Protein AF-A0A0U5GDC6-F1 (afdb_monomer_lite)

Foldseek 3Di:
DDDQDLQQKWFWAQDAQDPPGPDRTDIDTPVLQVVQLVPDDFQDPLQDDPQQQAPQHWDDPPVCQQVDPTKTKDLSHRFPRVQADSNRWGWDADPNDIHTDDSGFKIFIAHRVSHTSFMWGADPPGSPDIDTTDIDGNDPDD

Radius of gyration: 15.76 Å; chains: 1; bounding box: 36×42×48 Å

Sequence (142 aa):
MCFSDPSQKAYKINRGRDDDDPSPYHLRTRSSIQRHMDRSPAPTAESRKKNNKRYPKRYNDTEQLFKEPSLYEYPTKSWPYDQQNTKGKAFMTVNGQRVQVNPEFTRTVTDRNKNVKGVIYHPSGNPSKFVRAKEVNRGRRP

Structure (mmCIF, N/CA/C/O backbone):
data_AF-A0A0U5GDC6-F1
#
_entry.id   AF-A0A0U5GDC6-F1
#
loop_
_atom_site.group_PDB
_atom_site.id
_atom_site.type_symbol
_atom_site.label_atom_id
_atom_site.label_alt_id
_atom_site.label_comp_id
_atom_site.label_asym_id
_atom_site.label_entity_id
_atom_site.label_seq_id
_atom_site.pdbx_PDB_ins_code
_atom_site.Cartn_x
_atom_site.Cartn_y
_atom_site.Cartn_z
_atom_site.occupancy
_atom_site.B_iso_or_equiv
_atom_site.auth_seq_id
_atom_site.auth_comp_id
_atom_site.auth_asym_id
_atom_site.auth_atom_id
_atom_site.pdbx_PDB_model_num
ATOM 1 N N . MET A 1 1 ? -17.269 6.377 -28.465 1.00 38.31 1 MET A N 1
ATOM 2 C CA . MET A 1 1 ? -16.649 6.652 -27.149 1.00 38.31 1 MET A CA 1
ATOM 3 C C . MET A 1 1 ? -15.870 5.415 -26.726 1.00 38.31 1 MET A C 1
ATOM 5 O O . MET A 1 1 ? -16.482 4.384 -26.484 1.00 38.31 1 MET A O 1
ATOM 9 N N . CYS A 1 2 ? -14.536 5.463 -26.728 1.00 42.66 2 CYS A N 1
ATOM 10 C CA . CYS A 1 2 ? -13.715 4.329 -26.299 1.00 42.66 2 CYS A CA 1
ATOM 11 C C . CYS A 1 2 ? -13.658 4.314 -24.770 1.00 42.66 2 CYS A C 1
ATOM 13 O O . CYS A 1 2 ? -12.935 5.104 -24.169 1.00 42.66 2 CYS A O 1
ATOM 15 N N . PHE A 1 3 ? -14.445 3.444 -24.140 1.00 44.88 3 PHE A N 1
ATOM 16 C CA . PHE A 1 3 ? -14.318 3.174 -22.714 1.00 44.88 3 PHE A CA 1
ATOM 17 C C . PHE A 1 3 ? -12.974 2.481 -22.486 1.00 44.88 3 PHE A C 1
ATOM 19 O O . PHE A 1 3 ? -12.781 1.335 -22.889 1.00 44.88 3 PHE A O 1
ATOM 26 N N . SER A 1 4 ? -12.019 3.197 -21.896 1.00 54.38 4 SER A N 1
ATOM 27 C CA . SER A 1 4 ? -10.753 2.621 -21.452 1.00 54.38 4 SER A CA 1
ATOM 28 C C . SER A 1 4 ? -11.061 1.503 -20.462 1.00 54.38 4 SER A C 1
ATOM 30 O O . SER A 1 4 ? -11.480 1.779 -19.338 1.00 54.38 4 SER A O 1
A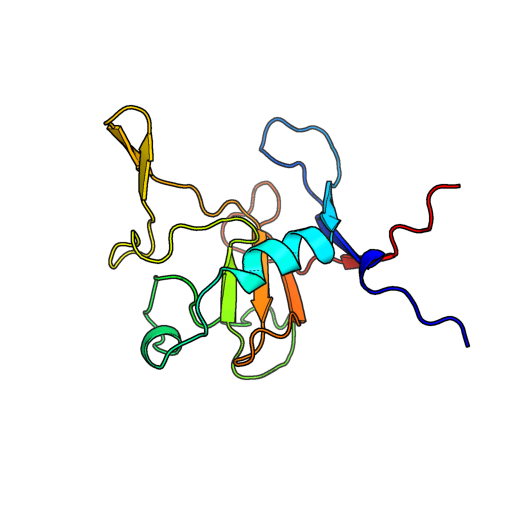TOM 32 N N . ASP A 1 5 ? -10.888 0.251 -20.883 1.00 59.31 5 ASP A N 1
ATOM 33 C CA . ASP A 1 5 ? -11.081 -0.905 -20.015 1.00 59.31 5 ASP A CA 1
ATOM 34 C C . ASP A 1 5 ? -10.175 -0.739 -18.776 1.00 59.31 5 ASP A C 1
ATOM 36 O O . ASP A 1 5 ? -8.948 -0.663 -18.921 1.00 59.31 5 ASP A O 1
ATOM 40 N N . PRO A 1 6 ? -10.730 -0.645 -17.550 1.00 58.25 6 PRO A N 1
ATOM 41 C CA . PRO A 1 6 ? -9.938 -0.466 -16.336 1.00 58.25 6 PRO A CA 1
ATOM 42 C C . PRO A 1 6 ? -8.932 -1.605 -16.105 1.00 58.25 6 PRO A C 1
ATOM 44 O O . PRO A 1 6 ? -7.968 -1.413 -15.357 1.00 58.25 6 PRO A O 1
ATOM 47 N N . SER A 1 7 ? -9.086 -2.755 -16.777 1.00 61.12 7 SER A N 1
ATOM 48 C CA . SER A 1 7 ? -8.094 -3.835 -16.814 1.00 61.12 7 SER A CA 1
ATOM 49 C C . SER A 1 7 ? -6.762 -3.420 -17.462 1.00 61.12 7 SER A C 1
ATOM 51 O O . SER A 1 7 ? -5.713 -3.983 -17.133 1.00 61.12 7 SER A O 1
ATOM 53 N N . GLN A 1 8 ? -6.776 -2.400 -18.328 1.00 72.50 8 GLN A N 1
ATOM 54 C CA . GLN A 1 8 ? -5.604 -1.897 -19.048 1.00 72.50 8 GLN A CA 1
ATOM 55 C C . GLN A 1 8 ? -4.780 -0.895 -18.238 1.00 72.50 8 GLN A C 1
ATOM 57 O O . GLN A 1 8 ? -3.672 -0.549 -18.648 1.00 72.50 8 GLN A O 1
ATOM 62 N N . LYS A 1 9 ? -5.272 -0.443 -17.081 1.00 86.62 9 LYS A N 1
ATOM 63 C CA . LYS A 1 9 ? -4.520 0.459 -16.208 1.00 86.62 9 LYS A CA 1
ATOM 64 C C . LYS A 1 9 ? -3.431 -0.298 -15.454 1.00 86.62 9 LYS A C 1
ATOM 66 O O . LYS A 1 9 ? -3.646 -1.390 -14.919 1.00 86.62 9 LYS A O 1
ATOM 71 N N . ALA A 1 10 ? -2.254 0.301 -15.368 1.00 92.69 10 ALA A N 1
ATOM 72 C CA . ALA A 1 10 ? -1.145 -0.180 -14.563 1.00 92.69 10 ALA A CA 1
ATOM 73 C C . ALA A 1 10 ? -0.438 0.986 -13.869 1.00 92.69 10 ALA A C 1
ATOM 75 O O . ALA A 1 10 ? -0.575 2.143 -14.252 1.00 92.69 10 ALA A O 1
ATOM 76 N N . TYR A 1 11 ? 0.340 0.664 -12.847 1.00 94.38 11 TYR A N 1
ATOM 77 C CA . TYR A 1 11 ? 1.172 1.607 -12.119 1.00 94.38 11 TYR A CA 1
ATOM 78 C C . TYR A 1 11 ? 2.631 1.267 -12.397 1.00 94.38 11 TYR A C 1
ATOM 80 O O . TYR A 1 11 ? 3.084 0.160 -12.091 1.00 94.38 11 TYR A O 1
ATOM 88 N N . LYS A 1 12 ? 3.347 2.211 -13.011 1.00 94.38 12 LYS A N 1
ATOM 89 C CA . LYS A 1 12 ? 4.780 2.119 -13.279 1.00 94.38 12 LYS A CA 1
ATOM 90 C C . LYS A 1 12 ? 5.554 2.532 -12.036 1.00 94.38 12 LYS A C 1
ATOM 92 O O . LYS A 1 12 ? 5.456 3.675 -11.584 1.00 94.38 12 LYS A O 1
ATOM 97 N N . ILE A 1 13 ? 6.328 1.593 -11.514 1.00 93.94 13 ILE A N 1
ATOM 98 C CA . ILE A 1 13 ? 7.177 1.766 -10.342 1.00 93.94 13 ILE A CA 1
ATOM 99 C C . ILE A 1 13 ? 8.616 1.840 -10.838 1.00 93.94 13 ILE A C 1
ATOM 101 O O . ILE A 1 13 ? 9.127 0.853 -11.358 1.00 93.94 13 ILE A O 1
ATOM 105 N N . ASN A 1 14 ? 9.252 3.009 -10.716 1.00 92.44 14 ASN A N 1
ATOM 106 C CA . ASN A 1 14 ? 10.601 3.250 -11.243 1.00 92.44 14 ASN A CA 1
ATOM 107 C C . ASN A 1 14 ? 11.674 2.712 -10.277 1.00 92.44 14 ASN A C 1
ATOM 109 O O . ASN A 1 14 ? 12.397 3.485 -9.651 1.00 92.44 14 ASN A O 1
ATOM 113 N N . ARG A 1 15 ? 11.679 1.390 -10.087 1.00 90.75 15 ARG A N 1
ATOM 114 C CA . ARG A 1 15 ? 12.759 0.581 -9.504 1.00 90.75 15 ARG A CA 1
ATOM 115 C C . ARG A 1 15 ? 12.548 -0.897 -9.850 1.00 90.75 15 ARG A C 1
ATOM 117 O O . ARG A 1 15 ? 11.411 -1.294 -10.150 1.00 90.75 15 ARG A O 1
ATOM 124 N N . GLY A 1 16 ? 13.612 -1.687 -9.734 1.00 85.00 16 GLY A N 1
ATOM 125 C CA . GLY A 1 16 ? 13.556 -3.148 -9.750 1.00 85.00 16 GLY A CA 1
ATOM 126 C C . GLY A 1 16 ? 12.637 -3.709 -8.659 1.00 85.00 16 GLY A C 1
ATOM 127 O O . GLY A 1 16 ? 12.234 -3.000 -7.721 1.00 85.00 16 GLY A O 1
ATOM 128 N N . ARG A 1 17 ? 12.234 -4.973 -8.815 1.00 83.38 17 ARG A N 1
ATOM 129 C CA . ARG A 1 17 ? 11.367 -5.690 -7.861 1.00 83.38 17 ARG A CA 1
ATOM 130 C C . ARG A 1 17 ? 12.039 -5.961 -6.522 1.00 83.38 17 ARG A C 1
ATOM 132 O O . ARG A 1 17 ? 11.347 -6.086 -5.519 1.00 83.38 17 ARG A O 1
ATOM 139 N N . ASP A 1 18 ? 13.350 -6.028 -6.511 1.00 83.44 18 ASP A N 1
ATOM 140 C CA . ASP A 1 18 ? 14.194 -6.192 -5.339 1.00 83.44 18 ASP A CA 1
ATOM 141 C C . ASP A 1 18 ? 15.506 -5.443 -5.602 1.00 83.44 18 ASP A C 1
ATOM 143 O O . ASP A 1 18 ? 15.563 -4.601 -6.505 1.00 83.44 18 ASP A O 1
ATOM 147 N N . ASP A 1 19 ? 16.498 -5.650 -4.745 1.00 77.88 19 ASP A N 1
ATOM 148 C CA . ASP A 1 19 ? 17.780 -4.960 -4.849 1.00 77.88 19 ASP A CA 1
ATOM 149 C C . ASP A 1 19 ? 18.698 -5.602 -5.915 1.00 77.88 19 ASP A C 1
ATOM 151 O O . ASP A 1 19 ? 19.647 -4.952 -6.349 1.00 77.88 19 ASP A O 1
ATOM 155 N N . ASP A 1 20 ? 18.369 -6.813 -6.393 1.00 83.38 20 ASP A N 1
ATOM 156 C CA . ASP A 1 20 ? 19.129 -7.569 -7.400 1.00 83.38 20 ASP A CA 1
ATOM 157 C C . ASP A 1 20 ? 18.530 -7.460 -8.821 1.00 83.38 20 ASP A C 1
ATOM 159 O O . ASP A 1 20 ? 19.209 -7.741 -9.809 1.00 83.38 20 ASP A O 1
ATOM 163 N N . ASP A 1 21 ? 17.263 -7.050 -8.961 1.00 83.88 21 ASP A N 1
ATOM 164 C CA . ASP A 1 21 ? 16.587 -6.853 -10.248 1.00 83.88 21 ASP A CA 1
ATOM 165 C C . ASP A 1 21 ? 17.113 -5.594 -10.974 1.00 83.88 21 ASP A C 1
ATOM 167 O O . ASP A 1 21 ? 16.800 -4.468 -10.563 1.00 83.88 21 ASP A O 1
ATOM 171 N N . PRO A 1 22 ? 17.834 -5.742 -12.107 1.00 84.94 22 PRO A N 1
ATOM 172 C CA . PRO A 1 22 ? 18.425 -4.617 -12.831 1.00 84.94 22 PRO A CA 1
ATOM 173 C C . PRO A 1 22 ? 17.383 -3.795 -13.603 1.00 84.94 22 PRO A C 1
ATOM 175 O O . PRO A 1 22 ? 17.719 -2.787 -14.231 1.00 84.94 22 PRO A O 1
ATOM 178 N N . SER A 1 23 ? 16.116 -4.223 -13.612 1.00 88.25 23 SER A N 1
ATOM 179 C CA . SER A 1 23 ? 15.066 -3.550 -14.364 1.00 88.25 23 SER A CA 1
ATOM 180 C C . SER A 1 23 ? 14.878 -2.112 -13.864 1.00 88.25 23 SER A C 1
ATOM 182 O O . SER A 1 23 ? 14.600 -1.889 -12.683 1.00 88.25 23 SER A O 1
ATOM 184 N N . PRO A 1 24 ? 14.899 -1.103 -14.755 1.00 87.19 24 PRO A N 1
ATOM 185 C CA . PRO A 1 24 ? 14.719 0.294 -14.353 1.00 87.19 24 PRO A CA 1
ATOM 186 C C . PRO A 1 24 ? 13.303 0.576 -13.826 1.00 87.19 24 PRO A C 1
ATOM 188 O O . PRO A 1 24 ? 13.053 1.594 -13.177 1.00 87.19 24 PRO A O 1
ATOM 191 N N . TYR A 1 25 ? 12.346 -0.302 -14.133 1.00 92.00 25 TYR A N 1
ATOM 192 C CA . TYR A 1 25 ? 10.990 -0.236 -13.618 1.00 92.00 25 TYR A CA 1
ATOM 193 C C . TYR A 1 25 ? 10.302 -1.600 -13.660 1.00 92.00 25 TYR A C 1
ATOM 195 O O . TYR A 1 25 ? 10.663 -2.479 -14.440 1.00 92.00 25 TYR A O 1
ATOM 203 N N . HIS A 1 26 ? 9.210 -1.722 -12.911 1.00 89.75 26 HIS A N 1
ATOM 204 C CA . HIS A 1 26 ? 8.225 -2.781 -13.107 1.00 89.75 26 HIS A CA 1
ATOM 205 C C . HIS A 1 26 ? 6.797 -2.221 -13.070 1.00 89.75 26 HIS A C 1
ATOM 207 O O . HIS A 1 26 ? 6.553 -1.076 -12.675 1.00 89.75 26 HIS A O 1
ATOM 213 N N . LEU A 1 27 ? 5.840 -3.029 -13.529 1.00 91.81 27 LEU A N 1
ATOM 214 C CA . LEU A 1 27 ? 4.429 -2.658 -13.612 1.00 91.81 27 LEU A CA 1
ATOM 215 C C . LEU A 1 27 ? 3.598 -3.459 -12.609 1.00 91.81 27 LEU A C 1
ATOM 217 O O . LEU A 1 27 ? 3.703 -4.684 -12.541 1.00 91.81 27 LEU A O 1
ATOM 221 N N . ARG A 1 28 ? 2.702 -2.779 -11.892 1.00 91.12 28 ARG A N 1
ATOM 222 C CA . ARG A 1 28 ? 1.612 -3.412 -11.136 1.00 91.12 28 ARG A CA 1
ATOM 223 C C . ARG A 1 28 ? 0.292 -3.111 -11.827 1.00 91.12 28 ARG A C 1
ATOM 225 O O . ARG A 1 28 ? -0.088 -1.953 -11.959 1.00 91.12 28 ARG A O 1
ATOM 232 N N . THR A 1 29 ? -0.403 -4.139 -12.304 1.00 91.69 29 THR A N 1
ATOM 233 C CA . THR A 1 29 ? -1.674 -3.949 -13.015 1.00 91.69 29 THR A CA 1
ATOM 234 C C . THR A 1 29 ? -2.802 -3.621 -12.045 1.00 91.69 29 THR A C 1
ATOM 236 O O . THR A 1 29 ? -2.832 -4.115 -10.914 1.00 91.69 29 THR A O 1
ATOM 239 N N . ARG A 1 30 ? -3.782 -2.835 -12.502 1.00 90.62 30 ARG A N 1
ATOM 240 C CA . ARG A 1 30 ? -4.984 -2.518 -11.725 1.00 90.62 30 ARG A CA 1
ATOM 241 C C . ARG A 1 30 ? -5.748 -3.781 -11.341 1.00 90.62 30 ARG A C 1
ATOM 243 O O . ARG A 1 30 ? -6.204 -3.867 -10.208 1.00 90.62 30 ARG A O 1
ATOM 250 N N . SER A 1 31 ? -5.813 -4.769 -12.234 1.00 90.12 31 SER A N 1
ATOM 251 C CA . SER A 1 31 ? -6.443 -6.070 -11.978 1.00 90.12 31 SER A CA 1
ATOM 252 C C . SER A 1 31 ? -5.759 -6.865 -10.862 1.00 90.12 31 SER A C 1
ATOM 254 O O . SER A 1 31 ? -6.437 -7.422 -10.001 1.00 90.12 31 SER A O 1
ATOM 256 N N . SER A 1 32 ? -4.421 -6.882 -10.821 1.00 91.25 32 SER A N 1
ATOM 257 C CA . SER A 1 32 ? -3.673 -7.528 -9.735 1.00 91.25 32 SER A CA 1
ATOM 258 C C . SER A 1 32 ? -3.929 -6.828 -8.406 1.00 91.25 32 SER A C 1
ATOM 260 O O . SER A 1 32 ? -4.146 -7.489 -7.396 1.00 91.25 32 SER A O 1
ATOM 262 N N . ILE A 1 33 ? -3.923 -5.494 -8.409 1.00 93.56 33 ILE A N 1
ATOM 263 C CA . ILE A 1 33 ? -4.203 -4.691 -7.215 1.00 93.56 33 ILE A CA 1
ATOM 264 C C . ILE A 1 33 ? -5.625 -4.945 -6.732 1.00 93.56 33 ILE A C 1
ATOM 266 O O . ILE A 1 33 ? -5.824 -5.185 -5.546 1.00 93.56 33 ILE A O 1
ATOM 270 N N . GLN A 1 34 ? -6.602 -4.939 -7.641 1.00 93.25 34 GLN A N 1
ATOM 271 C CA . GLN A 1 34 ? -8.002 -5.148 -7.295 1.00 93.25 34 GLN A CA 1
ATOM 272 C C . GLN A 1 34 ? -8.205 -6.514 -6.640 1.00 93.25 34 GLN A C 1
ATOM 274 O O . GLN A 1 34 ? -8.770 -6.565 -5.559 1.00 93.25 34 GLN A O 1
ATOM 279 N N . ARG A 1 35 ? -7.601 -7.581 -7.179 1.00 93.19 35 ARG A N 1
ATOM 280 C CA . ARG A 1 35 ? -7.639 -8.921 -6.568 1.00 93.19 35 ARG A CA 1
ATOM 281 C C . ARG A 1 35 ? -7.160 -8.935 -5.113 1.00 93.19 35 ARG A C 1
ATOM 283 O O . ARG A 1 35 ? -7.709 -9.669 -4.293 1.00 93.19 35 ARG A O 1
ATOM 290 N N . HIS A 1 36 ? -6.115 -8.171 -4.794 1.00 93.62 36 HIS A N 1
ATOM 291 C CA . HIS A 1 36 ? -5.648 -8.043 -3.413 1.00 93.62 36 HIS A CA 1
ATOM 292 C C . HIS A 1 36 ? -6.633 -7.222 -2.586 1.00 93.62 36 HIS A C 1
ATOM 294 O O . HIS A 1 36 ? -7.043 -7.669 -1.520 1.00 93.62 36 HIS A O 1
ATOM 300 N N . MET A 1 37 ? -7.070 -6.075 -3.107 1.00 94.50 37 MET A N 1
ATOM 301 C CA . MET A 1 37 ? -8.023 -5.203 -2.429 1.00 94.50 37 MET A CA 1
ATOM 302 C C . MET A 1 37 ? -9.347 -5.899 -2.131 1.00 94.50 37 MET A C 1
ATOM 304 O O . MET A 1 37 ? -9.867 -5.699 -1.042 1.00 94.50 37 MET A O 1
ATOM 308 N N . ASP A 1 38 ? -9.869 -6.745 -3.015 1.00 93.69 38 ASP A N 1
ATOM 309 C CA . ASP A 1 38 ? -11.121 -7.483 -2.812 1.00 93.69 38 ASP A CA 1
ATOM 310 C C . ASP A 1 38 ? -11.062 -8.370 -1.560 1.00 93.69 38 ASP A C 1
ATOM 312 O O . ASP A 1 38 ? -12.047 -8.482 -0.837 1.00 93.69 38 ASP A O 1
ATOM 316 N N . ARG A 1 39 ? -9.880 -8.917 -1.244 1.00 92.19 39 ARG A N 1
ATOM 317 C CA . ARG A 1 39 ? -9.632 -9.756 -0.058 1.00 92.19 39 ARG A CA 1
ATOM 318 C C . ARG A 1 39 ? -9.195 -8.970 1.179 1.00 92.19 39 ARG A C 1
ATOM 320 O O . ARG A 1 39 ? -9.168 -9.523 2.273 1.00 92.19 39 ARG A O 1
ATOM 327 N N . SER A 1 40 ? -8.821 -7.705 1.021 1.00 94.81 40 SER A N 1
ATOM 328 C CA . SER A 1 40 ? -8.377 -6.865 2.132 1.00 94.81 40 SER A CA 1
ATOM 329 C C . SER A 1 40 ? -9.563 -6.365 2.967 1.00 94.81 40 SER A C 1
ATOM 331 O O . SER A 1 40 ? -10.610 -6.025 2.404 1.00 94.81 40 SER A O 1
ATOM 333 N N . PRO A 1 41 ? -9.419 -6.219 4.294 1.00 95.19 41 PRO A N 1
ATOM 334 C CA . PRO A 1 41 ? -10.475 -5.667 5.132 1.00 95.19 41 PRO A CA 1
ATOM 335 C C . PRO A 1 41 ? -10.702 -4.177 4.833 1.00 95.19 41 PRO A C 1
ATOM 337 O O . PRO A 1 41 ? -9.806 -3.455 4.375 1.00 95.19 41 PRO A O 1
ATOM 340 N N . ALA A 1 42 ? -11.915 -3.695 5.099 1.00 94.19 42 ALA A N 1
ATOM 341 C CA . ALA A 1 42 ? -12.202 -2.265 5.066 1.00 94.19 42 ALA A CA 1
ATOM 342 C C . ALA A 1 42 ? -11.465 -1.532 6.206 1.00 94.19 42 ALA A C 1
ATOM 344 O O . ALA A 1 42 ? -11.222 -2.130 7.259 1.00 94.19 42 ALA A O 1
ATOM 345 N N . PRO A 1 43 ? -11.110 -0.244 6.040 1.00 94.88 43 PRO A N 1
ATOM 346 C CA . PRO A 1 43 ? -10.541 0.534 7.129 1.00 94.88 43 PRO A CA 1
ATOM 347 C C . PRO A 1 43 ? -11.534 0.678 8.285 1.00 94.88 43 PRO A C 1
ATOM 349 O O . PRO A 1 43 ? -12.702 1.016 8.081 1.00 94.88 43 PRO A O 1
ATOM 352 N N . THR A 1 44 ? -11.060 0.472 9.511 1.00 93.50 44 THR A N 1
ATOM 353 C CA . THR A 1 44 ? -11.874 0.569 10.730 1.00 93.50 44 THR A CA 1
ATOM 354 C C . THR A 1 44 ? -11.591 1.869 11.491 1.00 93.50 44 THR A C 1
ATOM 356 O O . THR A 1 44 ? -10.757 2.686 11.090 1.00 93.50 44 THR A O 1
ATOM 359 N N . ALA A 1 45 ? -12.270 2.084 12.623 1.00 92.56 45 ALA A N 1
ATOM 360 C CA . ALA A 1 45 ? -11.937 3.186 13.527 1.00 92.56 45 ALA A CA 1
ATOM 361 C C . ALA A 1 45 ? -10.483 3.092 14.038 1.00 92.56 45 ALA A C 1
ATOM 363 O O . ALA A 1 45 ? -9.790 4.107 14.104 1.00 92.56 45 ALA A O 1
ATOM 364 N N . GLU A 1 46 ? -9.988 1.878 14.303 1.00 92.12 46 GLU A N 1
ATOM 365 C CA . GLU A 1 46 ? -8.589 1.636 14.682 1.00 92.12 46 GLU A CA 1
ATOM 366 C C . GLU A 1 46 ? -7.616 2.041 13.569 1.00 92.12 46 GLU A C 1
ATOM 368 O O . GLU A 1 46 ? -6.594 2.673 13.843 1.00 92.12 46 GLU A O 1
ATOM 373 N N . SER A 1 47 ? -7.966 1.781 12.302 1.00 93.38 47 SER A N 1
ATOM 374 C CA . SER A 1 47 ? -7.157 2.186 11.144 1.00 93.38 47 SER A CA 1
ATOM 375 C C . SER A 1 47 ? -6.862 3.688 11.112 1.00 93.38 47 SER A C 1
ATOM 377 O O . SER A 1 47 ? -5.821 4.088 10.592 1.00 93.38 47 SER A O 1
ATOM 379 N N . ARG A 1 48 ? -7.745 4.523 11.679 1.00 91.12 48 ARG A N 1
ATOM 380 C CA . ARG A 1 48 ? -7.627 5.993 11.690 1.00 91.12 48 ARG A CA 1
ATOM 381 C C . ARG A 1 48 ? -6.683 6.538 12.758 1.00 91.12 48 ARG A C 1
ATOM 383 O O . ARG A 1 48 ? -6.274 7.699 12.651 1.00 91.12 48 ARG A O 1
ATOM 390 N N . LYS A 1 49 ? -6.352 5.751 13.788 1.00 92.31 49 LYS A N 1
ATOM 391 C CA . LYS A 1 49 ? -5.520 6.214 14.906 1.00 92.31 49 LYS A CA 1
ATOM 392 C C . LYS A 1 49 ? -4.105 6.538 14.419 1.00 92.31 49 LYS A C 1
ATOM 394 O O . LYS A 1 49 ? -3.482 5.729 13.737 1.00 92.31 49 LYS A O 1
ATOM 399 N N . LYS A 1 50 ? -3.570 7.698 14.826 1.00 85.62 50 LYS A N 1
ATOM 400 C CA . LYS A 1 50 ? -2.252 8.229 14.402 1.00 85.62 50 LYS A CA 1
ATOM 401 C C . LYS A 1 50 ? -1.098 7.231 14.583 1.00 85.62 50 LYS A C 1
ATOM 403 O O . LYS A 1 50 ? -0.173 7.207 13.781 1.00 85.62 50 LYS A O 1
ATOM 408 N N . ASN A 1 51 ? -1.176 6.392 15.613 1.00 87.88 51 ASN A N 1
ATOM 409 C CA . ASN A 1 51 ? -0.121 5.444 15.968 1.00 87.88 51 ASN A CA 1
ATOM 410 C C . ASN A 1 51 ? -0.431 3.997 15.562 1.00 87.88 51 ASN A C 1
ATOM 412 O O . ASN A 1 51 ? 0.353 3.105 15.888 1.00 87.88 51 ASN A O 1
ATOM 416 N N . ASN A 1 52 ? -1.533 3.743 14.847 1.00 93.25 52 ASN A N 1
ATOM 417 C CA . ASN A 1 52 ? -1.823 2.400 14.369 1.00 93.25 52 ASN A CA 1
ATOM 418 C C . ASN A 1 52 ? -0.770 1.968 13.337 1.00 93.25 52 ASN A C 1
ATOM 420 O O . ASN A 1 52 ? -0.583 2.602 12.298 1.00 93.25 52 ASN A O 1
ATOM 424 N N . LYS A 1 53 ? -0.081 0.866 13.631 1.00 92.56 53 LYS A N 1
ATOM 425 C CA . LYS A 1 53 ? 0.914 0.274 12.733 1.00 92.56 53 LYS A CA 1
ATOM 426 C C . LYS A 1 53 ? 0.337 -0.854 11.872 1.00 92.56 53 LYS A C 1
ATOM 428 O O . LYS A 1 53 ? 0.983 -1.225 10.897 1.00 92.56 53 LYS A O 1
ATOM 433 N N . ARG A 1 54 ? -0.849 -1.384 12.201 1.00 95.31 54 ARG A N 1
ATOM 434 C CA . ARG A 1 54 ? -1.494 -2.498 11.486 1.00 95.31 54 ARG A CA 1
ATOM 435 C C . ARG A 1 54 ? -2.170 -2.020 10.214 1.00 95.31 54 ARG A C 1
ATOM 437 O O . ARG A 1 54 ? -2.932 -1.060 10.252 1.00 95.31 54 ARG A O 1
ATOM 444 N N . TYR A 1 55 ? -1.947 -2.726 9.116 1.00 95.31 55 TYR A N 1
ATOM 445 C CA . TYR A 1 55 ? -2.673 -2.480 7.881 1.00 95.31 55 TYR A CA 1
ATOM 446 C C . TYR A 1 55 ? -4.127 -2.978 7.977 1.00 95.31 55 TYR A C 1
ATOM 448 O O . TYR A 1 55 ? -4.378 -3.969 8.662 1.00 95.31 55 TYR A O 1
ATOM 456 N N . PRO A 1 56 ? -5.064 -2.348 7.253 1.00 96.19 56 PRO A N 1
ATOM 457 C CA . PRO A 1 56 ? -4.909 -1.016 6.684 1.00 96.19 56 PRO A CA 1
ATOM 458 C C . PRO A 1 56 ? -4.760 0.037 7.781 1.00 96.19 56 PRO A C 1
ATOM 460 O O . PRO A 1 56 ? -5.452 0.000 8.801 1.00 96.19 56 PRO A O 1
ATOM 463 N N . LYS A 1 57 ? -3.863 0.993 7.553 1.00 95.25 57 LYS A N 1
ATOM 464 C CA . LYS A 1 57 ? -3.655 2.143 8.439 1.00 95.25 57 LYS A CA 1
ATOM 465 C C . LYS A 1 57 ? -3.816 3.428 7.652 1.00 95.25 57 LYS A C 1
ATOM 467 O O . LYS A 1 57 ? -3.696 3.434 6.428 1.00 95.25 57 LYS A O 1
ATOM 472 N N . ARG A 1 58 ? -4.086 4.514 8.367 1.00 95.00 58 ARG A N 1
ATOM 473 C CA . ARG A 1 58 ? -4.155 5.854 7.798 1.00 95.00 58 ARG A CA 1
ATOM 474 C C . ARG A 1 58 ? -2.855 6.175 7.058 1.00 95.00 58 ARG A C 1
ATOM 476 O O . ARG A 1 58 ? -1.774 6.070 7.636 1.00 95.00 58 ARG A O 1
ATOM 483 N N . TYR A 1 59 ? -2.988 6.579 5.801 1.00 94.25 59 TYR A N 1
ATOM 484 C CA . TYR A 1 59 ? -1.896 7.155 5.035 1.00 94.25 59 TYR A CA 1
ATOM 485 C C . TYR A 1 59 ? -1.702 8.604 5.485 1.00 94.25 59 TYR A C 1
ATOM 487 O O . TYR A 1 59 ? -2.667 9.370 5.581 1.00 94.25 59 TYR A O 1
ATOM 495 N N . ASN A 1 60 ? -0.463 8.959 5.814 1.00 88.62 60 ASN A N 1
ATOM 496 C CA . ASN A 1 60 ? -0.095 10.330 6.127 1.00 88.62 60 ASN A CA 1
ATOM 497 C C . ASN A 1 60 ? 0.586 10.920 4.895 1.00 88.62 60 ASN A C 1
ATOM 499 O O . ASN A 1 60 ? 1.719 10.554 4.604 1.00 88.62 60 ASN A O 1
ATOM 503 N N . ASP A 1 61 ? -0.118 11.789 4.172 1.00 85.81 61 ASP A N 1
ATOM 504 C CA . ASP A 1 61 ? 0.354 12.372 2.910 1.00 85.81 61 ASP A CA 1
ATOM 505 C C . ASP A 1 61 ? 1.356 13.515 3.153 1.00 85.81 61 ASP A C 1
ATOM 507 O O . ASP A 1 61 ? 1.143 14.655 2.740 1.00 85.81 61 ASP A O 1
ATOM 511 N N . THR A 1 62 ? 2.439 13.233 3.885 1.00 85.25 62 THR A N 1
ATOM 512 C CA . THR A 1 62 ? 3.488 14.217 4.201 1.00 85.25 62 THR A CA 1
ATOM 513 C C . THR A 1 62 ? 4.178 14.754 2.952 1.00 85.25 62 THR A C 1
ATOM 515 O O . THR A 1 62 ? 4.610 15.903 2.923 1.00 85.25 62 THR A O 1
ATOM 518 N N . GLU A 1 63 ? 4.239 13.936 1.907 1.00 86.38 63 GLU A N 1
ATOM 519 C CA . GLU A 1 63 ? 4.815 14.243 0.605 1.00 86.38 63 GLU A CA 1
ATOM 520 C C . GLU A 1 63 ? 3.814 14.916 -0.358 1.00 86.38 63 GLU A C 1
ATOM 522 O O . GLU A 1 63 ? 4.192 15.255 -1.477 1.00 86.38 63 GLU A O 1
ATOM 527 N N . GLN A 1 64 ? 2.559 15.137 0.065 1.00 89.38 64 GLN A N 1
ATOM 528 C CA . GLN A 1 64 ? 1.487 15.784 -0.713 1.00 89.38 64 GLN A CA 1
ATOM 529 C C . GLN A 1 64 ? 1.213 15.128 -2.085 1.00 89.38 64 GLN A C 1
ATOM 531 O O . GLN A 1 64 ? 0.932 15.801 -3.082 1.00 89.38 64 GLN A O 1
ATOM 536 N N . LEU A 1 65 ? 1.289 13.798 -2.151 1.00 90.69 65 LEU A N 1
ATOM 537 C CA . LEU A 1 65 ? 1.172 12.991 -3.365 1.00 90.69 65 LEU A CA 1
ATOM 538 C C . LEU A 1 65 ? -0.263 12.855 -3.890 1.00 90.69 65 LEU A C 1
ATOM 540 O O . LEU A 1 65 ? -0.445 12.596 -5.088 1.00 90.69 65 LEU A O 1
ATOM 544 N N . PHE A 1 66 ? -1.276 12.984 -3.029 1.00 88.69 66 PHE A N 1
ATOM 545 C CA . PHE A 1 66 ? -2.683 12.788 -3.401 1.00 88.69 66 PHE A CA 1
ATOM 546 C C . PHE A 1 66 ? -3.567 13.998 -3.114 1.00 88.69 66 PHE A C 1
ATOM 548 O O . PHE A 1 66 ? -4.569 14.152 -3.805 1.00 88.69 66 PHE A O 1
ATOM 555 N N . LYS A 1 67 ? 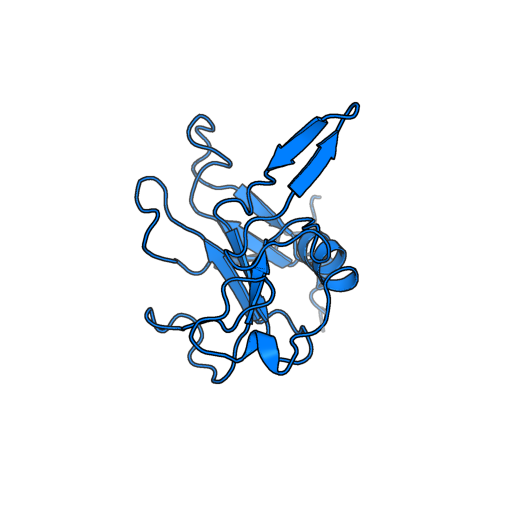-3.199 14.871 -2.163 1.00 84.06 67 LYS A N 1
ATOM 556 C CA . LYS A 1 67 ? -3.977 16.075 -1.795 1.00 84.06 67 LYS A CA 1
ATOM 557 C C . LYS A 1 67 ? -5.433 15.773 -1.392 1.00 84.06 67 LYS A C 1
ATOM 559 O O . LYS A 1 67 ? -6.289 16.650 -1.453 1.00 84.06 67 LYS A O 1
ATOM 564 N N . GLU A 1 68 ? -5.717 14.542 -0.968 1.00 85.06 68 GLU A N 1
ATOM 565 C CA . GLU A 1 68 ? -7.036 14.108 -0.502 1.00 85.06 68 GLU A CA 1
ATOM 566 C C . GLU A 1 68 ? -7.003 13.846 1.012 1.00 85.06 68 GLU A C 1
ATOM 568 O O . GLU A 1 68 ? -6.057 13.232 1.519 1.00 85.06 68 GLU A O 1
ATOM 573 N N . PRO A 1 69 ? -8.032 14.272 1.765 1.00 79.69 69 PRO A N 1
ATOM 574 C CA . PRO A 1 69 ? -8.112 13.974 3.184 1.00 79.69 69 PRO A CA 1
ATOM 575 C C . PRO A 1 69 ? -8.495 12.506 3.421 1.00 79.69 69 PRO A C 1
ATOM 577 O O . PRO A 1 69 ? -9.298 11.920 2.702 1.00 79.69 69 PRO A O 1
ATOM 580 N N . SER A 1 70 ? -7.998 11.936 4.521 1.00 89.00 70 SER A N 1
ATOM 581 C CA . SER A 1 70 ? -8.432 10.628 5.048 1.00 89.00 70 SER A CA 1
ATOM 582 C C . SER A 1 70 ? -8.220 9.435 4.106 1.00 89.00 70 SER A C 1
ATOM 584 O O . SER A 1 70 ? -9.138 8.661 3.833 1.00 89.00 70 SER A O 1
ATOM 586 N N . LEU A 1 71 ? -6.974 9.256 3.678 1.00 95.75 71 LEU A N 1
ATOM 587 C CA . LEU A 1 71 ? -6.536 8.099 2.907 1.00 95.75 71 LEU A CA 1
ATOM 588 C C . LEU A 1 71 ? -6.023 6.965 3.802 1.00 95.75 71 LEU A C 1
ATOM 590 O O . LEU A 1 71 ? -5.633 7.175 4.956 1.00 95.75 71 LEU A O 1
ATOM 594 N N . TYR A 1 72 ? -5.993 5.758 3.247 1.00 96.56 72 TYR A N 1
ATOM 595 C CA . TYR A 1 72 ? -5.488 4.552 3.895 1.00 96.56 72 TYR A CA 1
ATOM 596 C C . TYR A 1 72 ? -4.502 3.845 2.982 1.00 96.56 72 TYR A C 1
ATOM 598 O O . TYR A 1 72 ? -4.681 3.814 1.767 1.00 96.56 72 TYR A O 1
ATOM 606 N N . GLU A 1 73 ? -3.469 3.261 3.574 1.00 96.44 73 GLU A N 1
ATOM 607 C CA . GLU A 1 73 ? -2.495 2.457 2.852 1.00 96.44 73 GLU A CA 1
ATOM 608 C C . GLU A 1 73 ? -2.656 0.966 3.157 1.00 96.44 73 GLU A C 1
ATOM 610 O O . GLU A 1 73 ? -2.944 0.549 4.284 1.00 96.44 73 GLU A O 1
ATOM 615 N N . TYR A 1 74 ? -2.434 0.171 2.117 1.00 96.94 74 TYR A N 1
ATOM 616 C CA . TYR A 1 74 ? -2.466 -1.285 2.089 1.00 96.94 74 TYR A CA 1
ATOM 617 C C . TYR A 1 74 ? -1.170 -1.786 1.441 1.00 96.94 74 TYR A C 1
ATOM 619 O O . TYR A 1 74 ? -0.680 -1.137 0.518 1.00 96.94 74 TYR A O 1
ATOM 627 N N . PRO A 1 75 ? -0.603 -2.936 1.831 1.00 95.88 75 PRO A N 1
ATOM 628 C CA . PRO A 1 75 ? 0.404 -3.601 1.007 1.00 95.88 75 PRO A CA 1
ATOM 629 C C . PRO A 1 75 ? -0.163 -3.901 -0.388 1.00 95.88 75 PRO A C 1
ATOM 631 O O . PRO A 1 75 ? -1.307 -4.332 -0.511 1.00 95.88 75 PRO A O 1
ATOM 634 N N . THR A 1 76 ? 0.621 -3.703 -1.451 1.00 94.62 76 THR A N 1
ATOM 635 C CA . THR A 1 76 ? 0.175 -3.942 -2.846 1.00 94.62 76 THR A CA 1
ATOM 636 C C . THR A 1 76 ? 0.208 -5.433 -3.237 1.00 94.62 76 THR A C 1
ATOM 638 O O . THR A 1 76 ? 0.422 -5.799 -4.393 1.00 94.62 76 THR A O 1
ATOM 641 N N . LYS A 1 77 ? 0.026 -6.319 -2.258 1.00 92.94 77 LYS A N 1
ATOM 642 C CA . LYS A 1 77 ? 0.101 -7.780 -2.372 1.00 92.94 77 LYS A CA 1
ATOM 643 C C . LYS A 1 77 ? -0.871 -8.431 -1.394 1.00 92.94 77 LYS A C 1
ATOM 645 O O . LYS A 1 77 ? -1.422 -7.767 -0.520 1.00 92.94 77 LYS A O 1
ATOM 650 N N . SER A 1 78 ? -1.011 -9.751 -1.485 1.00 91.12 78 SER A N 1
ATOM 651 C CA . SER A 1 78 ? -1.696 -10.534 -0.456 1.00 91.12 78 SER A CA 1
ATOM 652 C C . SER A 1 78 ? -1.001 -10.352 0.895 1.00 91.12 78 SER A C 1
ATOM 654 O O . SER A 1 78 ? 0.215 -10.530 1.002 1.00 91.12 78 SER A O 1
ATOM 656 N N . TRP A 1 79 ? -1.778 -10.009 1.917 1.00 94.44 79 TRP A N 1
ATOM 657 C CA . TRP A 1 79 ? -1.283 -9.705 3.254 1.00 94.44 79 TRP A CA 1
ATOM 658 C C . TRP A 1 79 ? -2.135 -10.428 4.304 1.00 94.44 79 TRP A C 1
ATOM 660 O O . TRP A 1 79 ? -3.361 -10.362 4.215 1.00 94.44 79 TRP A O 1
ATOM 670 N N . PRO A 1 80 ? -1.537 -11.124 5.288 1.00 94.81 80 PRO A N 1
ATOM 671 C CA . PRO A 1 80 ? -2.305 -11.835 6.302 1.00 94.81 80 PRO A CA 1
ATOM 672 C C . PRO A 1 80 ? -2.752 -10.863 7.399 1.00 94.81 80 PRO A C 1
ATOM 674 O O . PRO A 1 80 ? -2.109 -10.725 8.440 1.00 94.81 80 PRO A O 1
ATOM 677 N N . TYR A 1 81 ? -3.851 -10.152 7.135 1.00 94.56 81 TYR A N 1
ATOM 678 C CA . TYR A 1 81 ? -4.354 -9.078 7.994 1.00 94.56 81 TYR A CA 1
ATOM 679 C C . TYR A 1 81 ? -4.642 -9.533 9.428 1.00 94.56 81 TYR A C 1
ATOM 681 O O . TYR A 1 81 ? -4.286 -8.814 10.365 1.00 94.56 81 TYR A O 1
ATOM 689 N N . ASP A 1 82 ? -5.191 -10.737 9.585 1.00 93.88 82 ASP A N 1
ATOM 690 C CA . ASP A 1 82 ? -5.575 -11.313 10.879 1.00 93.88 82 ASP A CA 1
ATOM 691 C C . ASP A 1 82 ? -4.375 -11.815 11.694 1.00 93.88 82 ASP A C 1
ATOM 693 O O . ASP A 1 82 ? -4.470 -12.011 12.901 1.00 93.88 82 ASP A O 1
ATOM 697 N N . GLN A 1 83 ? -3.209 -11.971 11.058 1.00 95.00 83 GLN A N 1
ATOM 698 C CA . GLN A 1 83 ? -1.973 -12.429 11.706 1.00 95.00 83 GLN A CA 1
ATOM 699 C C . GLN A 1 83 ? -0.991 -11.276 11.967 1.00 95.00 83 GLN A C 1
ATOM 701 O O . GLN A 1 83 ? 0.220 -11.482 12.114 1.00 95.00 83 GLN A O 1
ATOM 706 N N . GLN A 1 84 ? -1.498 -10.041 12.017 1.00 94.56 84 GLN A N 1
ATOM 707 C CA . GLN A 1 84 ? -0.711 -8.853 12.332 1.00 94.56 84 GLN A CA 1
ATOM 708 C C . GLN A 1 84 ? -0.557 -8.643 13.837 1.00 94.56 84 GLN A C 1
ATOM 710 O O . GLN A 1 84 ? -1.528 -8.584 14.591 1.00 94.56 84 GLN A O 1
ATOM 715 N N . ASN A 1 85 ? 0.674 -8.406 14.281 1.00 93.44 85 ASN A N 1
ATOM 716 C CA . ASN A 1 85 ? 0.929 -7.965 15.649 1.00 93.44 85 ASN A CA 1
ATOM 717 C C . ASN A 1 85 ? 0.676 -6.453 15.823 1.00 93.44 85 ASN A C 1
ATOM 719 O O . ASN A 1 85 ? 0.368 -5.722 14.884 1.00 93.44 85 ASN A O 1
ATOM 723 N N . THR A 1 86 ? 0.799 -5.940 17.049 1.00 90.88 86 THR A N 1
ATOM 724 C CA . THR A 1 86 ? 0.630 -4.501 17.362 1.00 90.88 86 THR A CA 1
ATOM 725 C C . THR A 1 86 ? 1.637 -3.588 16.653 1.00 90.88 86 THR A C 1
ATOM 727 O O . THR A 1 86 ? 1.345 -2.418 16.428 1.00 90.88 86 THR A O 1
ATOM 730 N N . LYS A 1 87 ? 2.794 -4.120 16.238 1.00 91.00 87 LYS A N 1
ATOM 731 C CA . LYS A 1 87 ? 3.834 -3.396 15.490 1.00 91.00 87 LYS A CA 1
ATOM 732 C C . LYS A 1 87 ? 3.588 -3.385 13.973 1.00 91.00 87 LYS A C 1
ATOM 734 O O . LYS A 1 87 ? 4.419 -2.860 13.240 1.00 91.00 87 LYS A O 1
ATOM 739 N N . GLY A 1 88 ? 2.481 -3.962 13.494 1.00 89.12 88 GLY A N 1
ATOM 740 C CA . GLY A 1 88 ? 2.152 -4.037 12.067 1.00 89.12 88 GLY A CA 1
ATOM 741 C C . GLY A 1 88 ? 2.936 -5.090 11.285 1.00 89.12 88 GLY A C 1
ATOM 742 O O . GLY A 1 88 ? 2.827 -5.147 10.062 1.00 89.12 88 GLY A O 1
ATOM 743 N N . LYS A 1 89 ? 3.724 -5.933 11.966 1.00 93.56 89 LYS A N 1
ATOM 744 C CA . LYS A 1 89 ? 4.362 -7.094 11.340 1.00 93.56 89 LYS A CA 1
ATOM 745 C C . LYS A 1 89 ? 3.325 -8.197 11.201 1.00 93.56 89 LYS A C 1
ATOM 747 O O . LYS A 1 89 ? 2.635 -8.496 12.177 1.00 93.56 89 LYS A O 1
ATOM 752 N N . ALA A 1 90 ? 3.251 -8.806 10.025 1.00 95.06 90 ALA A N 1
ATOM 753 C CA . ALA A 1 90 ? 2.407 -9.964 9.789 1.00 95.06 90 ALA A CA 1
ATOM 754 C C . ALA A 1 90 ? 3.250 -11.233 9.692 1.00 95.06 90 ALA A C 1
ATOM 756 O O . ALA A 1 90 ? 4.428 -11.189 9.327 1.00 95.06 90 ALA A O 1
ATOM 757 N N . PHE A 1 91 ? 2.639 -12.353 10.041 1.00 94.00 91 PHE A N 1
ATOM 758 C CA . PHE A 1 91 ? 3.272 -13.662 10.029 1.00 94.00 91 PHE A CA 1
ATOM 759 C C . PHE A 1 91 ? 2.393 -14.634 9.256 1.00 94.00 91 PHE A C 1
ATOM 761 O O . PHE A 1 91 ? 1.205 -14.381 9.071 1.00 94.00 91 PHE A O 1
ATOM 768 N N . MET A 1 92 ? 2.989 -15.719 8.788 1.00 93.69 92 MET A N 1
ATOM 769 C CA . MET A 1 92 ? 2.270 -16.852 8.229 1.00 93.69 92 MET A CA 1
ATOM 770 C C . MET A 1 92 ? 2.992 -18.144 8.596 1.00 93.69 92 MET A C 1
ATOM 772 O O . MET A 1 92 ? 4.205 -18.138 8.808 1.00 93.69 92 MET A O 1
ATOM 776 N N . THR A 1 93 ? 2.251 -19.243 8.676 1.00 92.56 93 THR A N 1
ATOM 777 C CA . THR 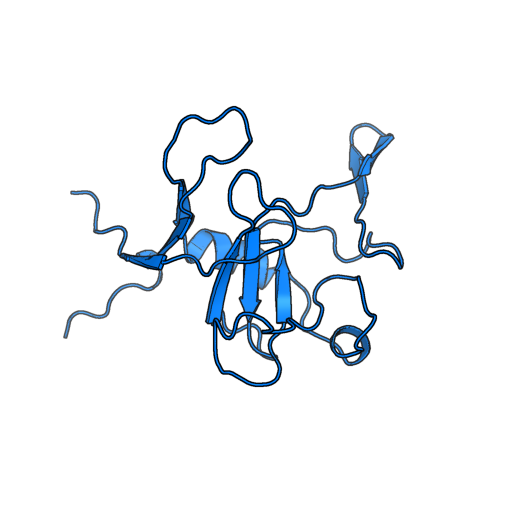A 1 93 ? 2.832 -20.566 8.903 1.00 92.56 93 THR A CA 1
ATOM 778 C C . THR A 1 93 ? 3.174 -21.201 7.561 1.00 92.56 93 THR A C 1
ATOM 780 O O . THR A 1 93 ? 2.293 -21.378 6.722 1.00 92.56 93 THR A O 1
ATOM 783 N N . VAL A 1 94 ? 4.445 -21.544 7.357 1.00 90.31 94 VAL A N 1
ATOM 784 C CA . VAL A 1 94 ? 4.950 -22.258 6.177 1.00 90.31 94 VAL A CA 1
ATOM 785 C C . VAL A 1 94 ? 5.706 -23.479 6.681 1.00 90.31 94 VAL A C 1
ATOM 787 O O . VAL A 1 94 ? 6.617 -23.334 7.490 1.00 90.31 94 VAL A O 1
ATOM 790 N N . ASN A 1 95 ? 5.308 -24.680 6.254 1.00 92.31 95 ASN A N 1
ATOM 791 C CA . ASN A 1 95 ? 5.921 -25.948 6.682 1.00 92.31 95 ASN A CA 1
ATOM 792 C C . ASN A 1 95 ? 6.027 -26.089 8.217 1.00 92.31 95 ASN A C 1
ATOM 794 O O . ASN A 1 95 ? 7.053 -26.498 8.749 1.00 92.31 95 ASN A O 1
ATOM 798 N N . GLY A 1 96 ? 4.982 -25.673 8.943 1.00 92.50 96 GLY A N 1
ATOM 799 C CA . GLY A 1 96 ? 4.949 -25.701 10.411 1.00 92.50 96 GLY A CA 1
ATOM 800 C C . GLY A 1 96 ? 5.764 -24.601 11.107 1.00 92.50 96 GLY A C 1
ATOM 801 O O . GLY A 1 96 ? 5.669 -24.458 12.323 1.00 92.50 96 GLY A O 1
ATOM 802 N N . GLN A 1 97 ? 6.514 -23.778 10.369 1.00 93.25 97 GLN A N 1
ATOM 803 C CA . GLN A 1 97 ? 7.305 -22.679 10.921 1.00 93.25 97 GLN A CA 1
ATOM 804 C C . GLN A 1 97 ? 6.615 -21.328 10.734 1.00 93.25 97 GLN A C 1
ATOM 806 O O . GLN A 1 97 ? 6.044 -21.030 9.684 1.00 93.25 97 GLN A O 1
ATOM 811 N N . ARG A 1 98 ? 6.689 -20.475 11.761 1.00 92.44 98 ARG A N 1
ATOM 812 C CA . ARG A 1 98 ? 6.156 -19.111 11.712 1.00 92.44 98 ARG A CA 1
ATOM 813 C C . ARG A 1 98 ? 7.159 -18.183 11.029 1.00 92.44 98 ARG A C 1
ATOM 815 O O . ARG A 1 98 ? 8.192 -17.852 11.603 1.00 92.44 98 ARG A O 1
ATOM 822 N N . VAL A 1 99 ? 6.813 -17.698 9.842 1.00 94.75 99 VAL A N 1
ATOM 823 C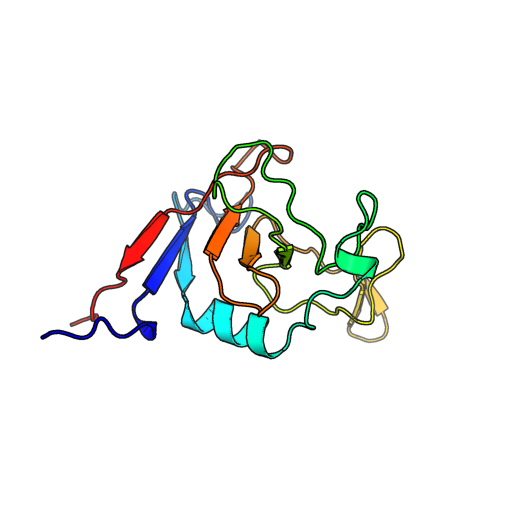 CA . VAL A 1 99 ? 7.655 -16.812 9.028 1.00 94.75 99 VAL A CA 1
ATOM 824 C C . VAL A 1 99 ? 7.060 -15.407 9.002 1.00 94.75 99 VAL A C 1
ATOM 826 O O . VAL A 1 99 ? 5.848 -15.232 8.869 1.00 94.75 99 VAL A O 1
ATOM 829 N N . GLN A 1 100 ? 7.902 -14.381 9.149 1.00 94.31 100 GLN A N 1
ATOM 830 C CA . GLN A 1 100 ? 7.470 -12.990 9.003 1.00 94.31 100 GLN A CA 1
ATOM 831 C C . GLN A 1 100 ? 7.252 -12.663 7.519 1.00 94.31 100 GLN A C 1
ATOM 833 O O . GLN A 1 100 ? 8.140 -12.863 6.695 1.00 94.31 100 GLN A O 1
ATOM 838 N N . VAL A 1 101 ? 6.099 -12.087 7.183 1.00 93.88 101 VAL A N 1
ATOM 839 C CA . VAL A 1 101 ? 5.791 -11.645 5.818 1.00 93.88 101 VAL A CA 1
ATOM 840 C C . VAL A 1 101 ? 6.278 -10.211 5.628 1.00 93.88 101 VAL A C 1
ATOM 842 O O . VAL A 1 101 ? 5.950 -9.319 6.414 1.00 93.88 101 VAL A O 1
ATOM 845 N N . ASN A 1 102 ? 7.060 -9.970 4.575 1.00 91.06 102 ASN A N 1
ATOM 846 C CA . ASN A 1 102 ? 7.485 -8.624 4.201 1.00 91.06 102 ASN A CA 1
ATOM 847 C C . ASN A 1 102 ? 6.351 -7.918 3.424 1.00 91.06 102 ASN A C 1
ATOM 849 O O . ASN A 1 102 ? 5.867 -8.480 2.431 1.00 91.06 102 ASN A O 1
ATOM 853 N N . PRO A 1 103 ? 5.910 -6.710 3.844 1.00 89.44 103 PRO A N 1
ATOM 854 C CA . PRO A 1 103 ? 4.895 -5.940 3.119 1.00 89.44 103 PRO A CA 1
ATOM 855 C C . PRO A 1 103 ? 5.399 -5.397 1.773 1.00 89.44 103 PRO A C 1
ATOM 857 O O . PRO A 1 103 ? 4.631 -4.764 1.054 1.00 89.44 103 PRO A O 1
ATOM 860 N N . GLU A 1 104 ? 6.668 -5.639 1.435 1.00 90.31 104 GLU A N 1
ATOM 861 C CA . GLU A 1 104 ? 7.389 -5.097 0.285 1.00 90.31 104 GLU A CA 1
ATOM 862 C C . GLU A 1 104 ? 7.520 -3.569 0.371 1.00 90.31 104 GLU A C 1
ATOM 864 O O . GLU A 1 104 ? 7.159 -2.930 1.366 1.00 90.31 104 GLU A O 1
ATOM 869 N N . PHE A 1 105 ? 8.074 -2.969 -0.672 1.00 92.00 105 PHE A N 1
ATOM 870 C CA . PHE A 1 105 ? 8.337 -1.536 -0.772 1.00 92.00 105 PHE A CA 1
ATOM 871 C C . PHE A 1 105 ? 7.169 -0.757 -1.398 1.00 92.00 105 PHE A C 1
ATOM 873 O O . PHE A 1 105 ? 7.264 0.458 -1.523 1.00 92.00 105 PHE A O 1
ATOM 880 N N . THR A 1 106 ? 6.075 -1.420 -1.795 1.00 94.88 106 THR A N 1
ATOM 881 C CA . THR A 1 106 ? 4.919 -0.796 -2.466 1.00 94.88 106 THR A CA 1
ATOM 882 C C . THR A 1 106 ? 3.672 -0.792 -1.584 1.00 94.88 106 THR A C 1
ATOM 884 O O . THR A 1 106 ? 3.372 -1.770 -0.893 1.00 94.88 106 THR A O 1
ATOM 887 N N . ARG A 1 107 ? 2.902 0.297 -1.623 1.00 96.25 107 ARG A N 1
ATOM 888 C CA . ARG A 1 107 ? 1.591 0.401 -0.973 1.00 96.25 107 ARG A CA 1
ATOM 889 C C . ARG A 1 107 ? 0.531 0.866 -1.961 1.00 96.25 107 ARG A C 1
ATOM 891 O O . ARG A 1 107 ? 0.786 1.714 -2.810 1.00 96.25 107 ARG A O 1
ATOM 898 N N . THR A 1 108 ? -0.668 0.319 -1.830 1.00 97.25 108 THR A N 1
ATOM 899 C CA . THR A 1 108 ? -1.872 0.790 -2.509 1.00 97.25 108 THR A CA 1
ATOM 900 C C . THR A 1 108 ? -2.575 1.766 -1.582 1.00 97.25 108 THR A C 1
ATOM 902 O O . THR A 1 108 ? -2.814 1.449 -0.417 1.00 97.25 108 THR A O 1
ATOM 905 N N . VAL A 1 109 ? -2.881 2.953 -2.094 1.00 97.19 109 VAL A N 1
ATOM 906 C CA . VAL A 1 109 ? -3.555 4.020 -1.356 1.00 97.19 109 VAL A CA 1
ATOM 907 C C . VAL A 1 109 ? -5.016 4.062 -1.777 1.00 97.19 109 VAL A C 1
ATOM 909 O O . VAL A 1 109 ? -5.324 4.093 -2.974 1.00 97.19 109 VAL A O 1
ATOM 912 N N . THR A 1 110 ? -5.918 4.060 -0.801 1.00 96.31 110 THR A N 1
ATOM 913 C CA . THR A 1 110 ? -7.365 4.087 -1.025 1.00 96.31 110 THR A CA 1
ATOM 914 C C . THR A 1 110 ? -8.061 5.135 -0.172 1.00 96.31 110 THR A C 1
ATOM 916 O O . THR A 1 110 ? -7.530 5.591 0.841 1.00 96.31 110 THR A O 1
ATOM 919 N N . ASP A 1 111 ? -9.296 5.464 -0.545 1.00 94.19 111 ASP A N 1
ATOM 920 C CA . ASP A 1 111 ? -10.241 6.080 0.388 1.00 94.19 111 ASP A CA 1
ATOM 921 C C . ASP A 1 111 ? -10.831 5.045 1.371 1.00 94.19 111 ASP A C 1
ATOM 923 O O . ASP A 1 111 ? -10.445 3.868 1.391 1.00 94.19 111 ASP A O 1
ATOM 927 N N . ARG A 1 112 ? -11.782 5.486 2.205 1.00 92.88 112 ARG A N 1
ATOM 928 C CA . ARG A 1 112 ? -12.488 4.633 3.177 1.00 92.88 112 ARG A CA 1
ATOM 929 C C . ARG A 1 112 ? -13.301 3.508 2.526 1.00 92.88 112 ARG A C 1
ATOM 931 O O . ARG A 1 112 ? -13.470 2.461 3.142 1.00 92.88 112 ARG A O 1
ATOM 938 N N . ASN A 1 113 ? -13.771 3.709 1.300 1.00 92.75 113 ASN A N 1
ATOM 939 C CA . ASN A 1 113 ? -14.597 2.756 0.561 1.00 92.75 113 ASN A CA 1
ATOM 940 C C . ASN A 1 113 ? -13.746 1.780 -0.268 1.00 92.75 113 ASN A C 1
ATOM 942 O O . ASN A 1 113 ? -14.280 1.052 -1.098 1.00 92.75 113 ASN A O 1
ATOM 946 N N . LYS A 1 114 ? -12.423 1.750 -0.041 1.00 93.69 114 LYS A N 1
ATOM 947 C CA . LYS A 1 114 ? -11.446 0.937 -0.782 1.00 93.69 114 LYS A CA 1
ATOM 948 C C . LYS A 1 114 ? -11.358 1.299 -2.271 1.00 93.69 114 LYS A C 1
ATOM 950 O O . LYS A 1 114 ? -10.823 0.513 -3.057 1.00 93.69 114 LYS A O 1
ATOM 955 N N . ASN A 1 115 ? -11.792 2.499 -2.669 1.00 92.88 115 ASN A N 1
ATOM 956 C CA . ASN A 1 115 ? -11.524 2.985 -4.019 1.00 92.88 115 ASN A CA 1
ATOM 957 C C . ASN A 1 115 ? -10.043 3.342 -4.123 1.00 92.88 115 ASN A C 1
ATOM 959 O O . ASN A 1 115 ? -9.533 4.160 -3.354 1.00 92.88 115 ASN A O 1
ATOM 963 N N . VAL A 1 116 ? -9.345 2.728 -5.076 1.00 93.75 116 VAL A N 1
ATOM 964 C CA . VAL A 1 116 ? -7.910 2.957 -5.268 1.00 93.75 116 VAL A CA 1
ATOM 965 C C . VAL A 1 116 ? -7.671 4.349 -5.840 1.00 93.75 116 VAL A C 1
ATOM 967 O O . VAL A 1 116 ? -8.151 4.674 -6.924 1.00 93.75 116 VAL A O 1
ATOM 970 N N . LYS A 1 117 ? -6.879 5.141 -5.115 1.00 94.44 117 LYS A N 1
ATOM 971 C CA . LYS A 1 117 ? -6.427 6.484 -5.504 1.00 94.44 117 LYS A CA 1
ATOM 972 C C . LYS A 1 117 ? -5.070 6.448 -6.200 1.00 94.44 117 LYS A C 1
ATOM 974 O O . LYS A 1 117 ? -4.768 7.285 -7.048 1.00 94.44 117 LYS A O 1
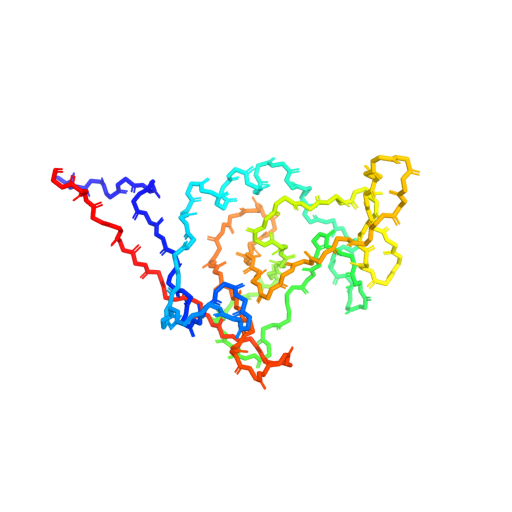ATOM 979 N N . GLY A 1 118 ? -4.256 5.446 -5.877 1.00 94.75 118 GLY A N 1
ATOM 980 C CA . GLY A 1 118 ? -3.022 5.151 -6.589 1.00 94.75 118 GLY A CA 1
ATOM 981 C C . GLY A 1 118 ? -2.115 4.200 -5.826 1.00 94.75 118 GLY A C 1
ATOM 982 O O . GLY A 1 118 ? -2.519 3.557 -4.859 1.00 94.75 118 GLY A O 1
ATOM 983 N N . VAL A 1 119 ? -0.872 4.118 -6.287 1.00 96.62 119 VAL A N 1
ATOM 984 C CA . VAL A 1 119 ? 0.178 3.296 -5.683 1.00 96.62 119 VAL A CA 1
ATOM 985 C C . VAL A 1 119 ? 1.344 4.200 -5.315 1.00 96.62 119 VAL A C 1
ATOM 987 O O . VAL A 1 119 ? 1.721 5.075 -6.094 1.00 96.62 119 VAL A O 1
ATOM 990 N N . ILE A 1 120 ? 1.918 3.973 -4.141 1.00 96.44 120 ILE A N 1
ATOM 991 C CA . ILE A 1 120 ? 3.161 4.593 -3.687 1.00 96.44 120 ILE A CA 1
ATOM 992 C C . ILE A 1 120 ? 4.222 3.524 -3.471 1.00 96.44 120 ILE A C 1
ATOM 994 O O . ILE A 1 120 ? 3.907 2.349 -3.261 1.00 96.44 120 ILE A O 1
ATOM 998 N N . TYR A 1 121 ? 5.486 3.917 -3.524 1.00 95.31 121 TYR A N 1
ATOM 999 C CA . TYR A 1 121 ? 6.594 3.005 -3.292 1.00 95.31 121 TYR A CA 1
ATOM 1000 C C . TYR A 1 121 ? 7.807 3.707 -2.684 1.00 95.31 121 TYR A C 1
ATOM 1002 O O . TYR A 1 121 ? 7.990 4.908 -2.884 1.00 95.31 121 TYR A O 1
ATOM 1010 N N . HIS A 1 122 ? 8.636 2.950 -1.967 1.00 93.12 122 HIS A N 1
ATOM 1011 C CA . HIS A 1 122 ? 9.960 3.396 -1.539 1.00 93.12 122 HIS A CA 1
ATOM 1012 C C . HIS A 1 122 ? 10.950 3.293 -2.707 1.00 93.12 122 HIS A C 1
ATOM 1014 O O . HIS A 1 122 ? 11.135 2.187 -3.235 1.00 93.12 122 HIS A O 1
ATOM 1020 N N . PRO A 1 123 ? 11.587 4.398 -3.134 1.00 90.69 123 PRO A N 1
ATOM 1021 C CA . PRO A 1 123 ? 12.650 4.361 -4.135 1.00 90.69 123 PRO A CA 1
ATOM 1022 C C . PRO A 1 123 ? 13.813 3.457 -3.714 1.00 90.69 123 PRO A C 1
ATOM 1024 O O . PRO A 1 123 ? 13.996 3.173 -2.528 1.00 90.69 123 PRO A O 1
ATOM 1027 N N . SER A 1 124 ? 14.609 3.005 -4.686 1.00 86.38 124 SER A N 1
ATOM 1028 C CA . SER A 1 124 ? 15.837 2.271 -4.366 1.00 86.38 124 SER A CA 1
ATOM 1029 C C . SER A 1 124 ? 16.773 3.158 -3.534 1.00 86.38 124 SER A C 1
ATOM 1031 O O . SER A 1 124 ? 16.861 4.362 -3.778 1.00 86.38 124 SER A O 1
ATOM 1033 N N . GLY A 1 125 ? 17.389 2.590 -2.496 1.00 83.81 125 GLY A N 1
ATOM 1034 C CA . GLY A 1 125 ? 18.262 3.321 -1.569 1.00 83.81 125 GLY A CA 1
ATOM 1035 C C . GLY A 1 125 ? 17.571 4.324 -0.630 1.00 83.81 125 GLY A C 1
ATOM 1036 O O . GLY A 1 125 ? 18.256 4.961 0.165 1.00 83.81 125 GLY A O 1
ATOM 1037 N N . ASN A 1 126 ? 16.238 4.480 -0.667 1.00 86.25 126 ASN A N 1
ATOM 1038 C CA . ASN A 1 126 ? 15.522 5.396 0.231 1.00 86.25 126 ASN A CA 1
ATOM 1039 C C . ASN A 1 126 ? 14.281 4.743 0.873 1.00 86.25 126 ASN A C 1
ATOM 1041 O O . ASN A 1 126 ? 13.171 4.871 0.350 1.00 86.25 126 ASN A O 1
ATOM 1045 N N . PRO A 1 127 ? 14.438 4.074 2.032 1.00 83.50 127 PRO A N 1
ATOM 1046 C CA . PRO A 1 127 ? 13.342 3.380 2.709 1.00 83.50 127 PRO A CA 1
ATOM 1047 C C . PRO A 1 127 ? 12.403 4.316 3.485 1.00 83.50 127 PRO A C 1
ATOM 1049 O O . PRO A 1 127 ? 11.385 3.863 4.001 1.00 83.50 127 PRO A O 1
ATOM 1052 N N . SER A 1 128 ? 12.738 5.603 3.606 1.00 86.00 128 SER A N 1
ATOM 1053 C CA . SER A 1 128 ? 12.008 6.542 4.468 1.00 86.00 128 SER A CA 1
ATOM 1054 C C . SER A 1 128 ? 11.001 7.402 3.712 1.00 86.00 128 SER A C 1
ATOM 1056 O O . SER A 1 128 ? 10.070 7.913 4.326 1.00 86.00 128 SER A O 1
ATOM 1058 N N . LYS A 1 129 ? 11.181 7.581 2.400 1.00 89.00 129 LYS A N 1
ATOM 1059 C CA . LYS A 1 129 ? 10.308 8.418 1.567 1.00 89.00 129 LYS A CA 1
ATOM 1060 C C . LYS A 1 129 ? 9.411 7.574 0.679 1.00 89.00 129 LYS A C 1
ATOM 1062 O O . LYS A 1 129 ? 9.838 6.529 0.183 1.00 89.00 129 LYS A O 1
ATOM 1067 N N . PHE A 1 130 ? 8.199 8.056 0.434 1.00 93.50 130 PHE A N 1
ATOM 1068 C CA . PHE A 1 130 ? 7.329 7.510 -0.599 1.00 93.50 130 PHE A CA 1
ATOM 1069 C C . PHE A 1 130 ? 7.334 8.373 -1.859 1.00 93.50 130 PHE A C 1
ATOM 1071 O O . PHE A 1 130 ? 7.392 9.599 -1.809 1.00 93.50 130 PHE A O 1
ATOM 1078 N N . VAL A 1 131 ? 7.228 7.711 -3.010 1.00 94.81 131 VAL A N 1
ATOM 1079 C CA . VAL A 1 131 ? 6.974 8.336 -4.312 1.00 94.81 131 VAL A CA 1
ATOM 1080 C C . VAL A 1 131 ? 5.720 7.720 -4.913 1.00 94.81 131 VAL A C 1
ATOM 1082 O O . VAL A 1 131 ? 5.489 6.515 -4.801 1.00 94.81 131 VAL A O 1
ATOM 1085 N N . ARG A 1 132 ? 4.899 8.542 -5.571 1.00 95.56 132 ARG A N 1
ATOM 1086 C CA . ARG A 1 132 ? 3.712 8.076 -6.290 1.00 95.56 132 ARG A CA 1
ATOM 1087 C C . ARG A 1 132 ? 4.117 7.412 -7.603 1.00 95.56 132 ARG A C 1
ATOM 1089 O O . ARG A 1 132 ? 4.823 7.997 -8.420 1.00 95.56 132 ARG A O 1
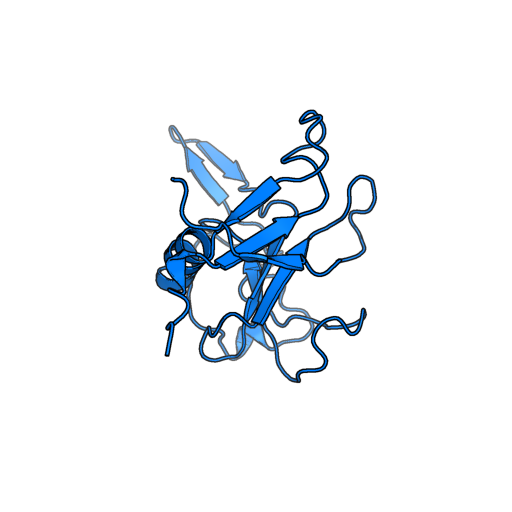ATOM 1096 N N . ALA A 1 133 ? 3.643 6.191 -7.820 1.00 95.56 133 ALA A N 1
ATOM 1097 C CA . ALA A 1 133 ? 3.802 5.489 -9.085 1.00 95.56 133 ALA A CA 1
ATOM 1098 C C . ALA A 1 133 ? 2.990 6.179 -10.191 1.00 95.56 133 ALA A C 1
ATOM 1100 O O . ALA A 1 133 ? 1.860 6.624 -9.968 1.00 95.56 133 ALA A O 1
ATOM 1101 N N . LYS A 1 134 ? 3.551 6.230 -11.404 1.00 94.38 134 LYS A N 1
ATOM 1102 C CA . LYS A 1 134 ? 2.874 6.814 -12.569 1.00 94.38 134 LYS A CA 1
ATOM 1103 C C . LYS A 1 134 ? 1.798 5.850 -13.063 1.00 94.38 134 LYS A C 1
ATOM 1105 O O . LYS A 1 134 ? 2.106 4.700 -13.370 1.00 94.38 134 LYS A O 1
ATOM 1110 N N . GLU A 1 135 ? 0.557 6.311 -13.171 1.00 93.00 135 GLU A N 1
ATOM 1111 C CA . GLU A 1 135 ? -0.499 5.548 -13.842 1.00 93.00 135 GLU A CA 1
ATOM 1112 C C . GLU A 1 135 ? -0.233 5.539 -15.354 1.00 93.00 135 GLU A C 1
ATOM 1114 O O . GLU A 1 135 ? 0.041 6.576 -15.960 1.00 93.00 135 GLU A O 1
ATOM 1119 N N . VAL A 1 136 ? -0.247 4.353 -15.955 1.00 92.12 136 VAL A N 1
ATOM 1120 C CA . VAL A 1 136 ? 0.025 4.125 -17.376 1.00 92.12 136 VAL A CA 1
ATOM 1121 C C . VAL A 1 136 ? -1.018 3.175 -17.956 1.00 92.12 136 VAL A C 1
ATOM 1123 O O . VAL A 1 136 ? -1.485 2.259 -17.278 1.00 92.12 136 VAL A O 1
ATOM 1126 N N . ASN A 1 137 ? -1.357 3.362 -19.230 1.00 86.75 137 ASN A N 1
ATOM 1127 C CA . ASN A 1 137 ? -2.131 2.378 -19.978 1.00 86.75 137 ASN A CA 1
ATOM 1128 C C . ASN A 1 137 ? -1.172 1.316 -20.518 1.00 86.75 137 ASN A C 1
ATOM 1130 O O . ASN A 1 137 ? -0.176 1.638 -21.161 1.00 86.75 137 ASN A O 1
ATOM 1134 N N . ARG A 1 138 ? -1.475 0.043 -20.268 1.00 73.00 138 ARG A N 1
ATOM 1135 C CA . ARG A 1 138 ? -0.670 -1.101 -20.713 1.00 73.00 138 ARG A CA 1
ATOM 1136 C C . ARG A 1 138 ? -0.767 -1.346 -22.229 1.00 73.00 138 ARG A C 1
ATOM 1138 O O . ARG A 1 138 ? -0.004 -2.152 -22.750 1.00 73.00 138 ARG A O 1
ATOM 1145 N N . GLY A 1 139 ? -1.671 -0.643 -22.919 1.00 61.31 139 GLY A N 1
ATOM 1146 C CA . GLY A 1 139 ? -2.043 -0.916 -24.307 1.00 61.31 139 GLY A CA 1
ATOM 1147 C C . GLY A 1 139 ? -2.719 -2.285 -24.450 1.00 61.31 139 GLY A C 1
ATOM 1148 O O . GLY A 1 139 ? -2.591 -3.157 -23.585 1.00 61.31 139 GLY A O 1
ATOM 1149 N N . ARG A 1 140 ? -3.442 -2.506 -25.551 1.00 53.16 140 ARG A N 1
ATOM 1150 C CA . ARG A 1 140 ? -3.660 -3.880 -26.019 1.00 53.16 140 ARG A CA 1
ATOM 1151 C C . ARG A 1 140 ? -2.308 -4.366 -26.538 1.00 53.16 140 ARG A C 1
ATOM 1153 O O . ARG A 1 140 ? -1.711 -3.687 -27.369 1.00 53.16 140 ARG A O 1
ATOM 1160 N N . ARG A 1 141 ? -1.806 -5.498 -26.034 1.00 50.44 141 ARG A N 1
ATOM 1161 C CA . ARG A 1 141 ? -0.812 -6.242 -26.821 1.00 50.44 141 ARG A CA 1
ATOM 1162 C C . ARG A 1 141 ? -1.494 -6.576 -28.162 1.00 50.44 141 ARG A C 1
ATOM 1164 O O . ARG A 1 141 ? -2.672 -6.938 -28.090 1.00 50.44 141 ARG A O 1
ATOM 1171 N N . PRO A 1 142 ? -0.833 -6.353 -29.312 1.00 46.06 142 PRO A N 1
ATOM 1172 C CA . PRO A 1 142 ? -1.366 -6.783 -30.601 1.00 46.06 142 PRO A CA 1
ATOM 1173 C C . PRO A 1 142 ? -1.662 -8.285 -30.592 1.00 46.06 142 PRO A C 1
ATOM 1175 O O . PRO A 1 142 ? -0.982 -9.012 -29.825 1.00 46.06 142 PRO A O 1
#

Organism: Aspergillus calidoustus (NCBI:txid454130)

InterPro domains:
  IPR016191 Ribonuclease/ribotoxin [SSF53933] (30-131)

Secondary structure (DSSP, 8-state):
-----GGGEEEEESS-SSSS---S-EEEEHHHHHHHHHHSPPP-TGGGSTT--SSSEE---TT-SS--SS-EEEESS---GGGB-TTS-EEEEETTEEEEEP--SEEEEE-TT--EEEEEEPPTT-SS--EEPEEEE-----

pLDDT: mean 88.37, std 11.65, range [38.31, 97.25]